Protein AF-A0A7C9RRN0-F1 (afdb_monomer)

Mean predicted aligned error: 8.31 Å

Secondary structure (DSSP, 8-state):
-HHHHHHHHHHHHHHHHHHHHHHHHHHHS-HHHHHHHHHHHHHHHHHHHHHHHHHT-B-TTS-BTTT--S-GGG------HHHHHHHHHHHHT-SS-----

Foldseek 3Di:
DVVVVVVVVVVVVVVVVVVVVLVCCCPPNDPVSNVVCCVVPVVVVVVVVVVVVVQQDADPLQAGPVQQDDDPVPGDRDHRPVVVVVVVVVVVVDDDDDDDD

Sequence (101 aa):
MVGNLVTFTELRQRLVDHLDLLSRVAADGDATSTLSIMRREVPGLVAALRELVDEHLPDENGSCAKCRSGPFWRRVPAPCRMLIKVHVALGEVHPEQWTPS

Organism: NCBI:txid2714351

Solvent-accessible surface area (backbone atoms only — not comparable to full-atom values): 6141 Å² total; per-residue (Å²): 124,65,68,62,55,53,52,51,50,52,56,52,49,55,51,49,55,51,52,52,49,53,53,48,33,72,75,73,42,55,76,66,61,28,50,55,49,48,69,64,48,49,63,54,54,53,50,54,50,48,53,56,50,63,68,45,49,55,48,101,81,62,31,17,64,77,70,58,80,72,61,84,91,76,69,68,86,50,74,42,63,67,60,51,52,52,53,50,54,57,48,72,73,54,87,85,85,86,79,88,130

pLDDT: mean 82.23, std 15.36, range [36.25, 96.62]

Radius of gyration: 18.08 Å; Cα contacts (8 Å, |Δi|>4): 45; chains: 1; bounding box: 38×44×46 Å

Structure (mmCIF, N/CA/C/O backbone):
data_AF-A0A7C9RRN0-F1
#
_entry.id   AF-A0A7C9RRN0-F1
#
loop_
_atom_site.group_PDB
_atom_site.id
_atom_site.type_symbol
_atom_site.label_atom_id
_atom_site.label_alt_id
_atom_site.label_comp_id
_atom_site.label_asym_id
_atom_site.label_entity_id
_atom_site.label_seq_id
_atom_site.pdbx_PDB_ins_code
_atom_site.Cartn_x
_atom_site.Cartn_y
_atom_site.Cartn_z
_atom_site.occupancy
_atom_site.B_iso_or_equiv
_atom_site.auth_seq_id
_atom_site.auth_comp_id
_atom_site.auth_asym_id
_atom_site.auth_atom_id
_atom_site.pdbx_PDB_model_num
ATOM 1 N N . MET A 1 1 ? 17.667 -21.504 0.498 1.00 60.09 1 MET A N 1
ATOM 2 C CA . MET A 1 1 ? 16.653 -20.541 0.003 1.00 60.09 1 MET A CA 1
ATOM 3 C C . MET A 1 1 ? 15.312 -20.582 0.758 1.00 60.09 1 MET A C 1
ATOM 5 O O . MET A 1 1 ? 14.407 -19.870 0.358 1.00 60.09 1 MET A O 1
ATOM 9 N N . VAL A 1 2 ? 15.164 -21.326 1.867 1.00 65.81 2 VAL A N 1
ATOM 10 C CA . VAL A 1 2 ? 13.897 -21.365 2.637 1.00 65.81 2 VAL A CA 1
ATOM 11 C C . VAL A 1 2 ? 13.707 -20.117 3.516 1.00 65.81 2 VAL A C 1
ATOM 13 O O . VAL A 1 2 ? 12.601 -19.603 3.615 1.00 65.81 2 VAL A O 1
ATOM 16 N N . GLY A 1 3 ? 14.791 -19.558 4.073 1.00 78.44 3 GLY A N 1
ATOM 17 C CA . GLY A 1 3 ? 14.715 -18.396 4.972 1.00 78.44 3 GLY A CA 1
ATOM 18 C C . GLY A 1 3 ? 14.120 -17.127 4.343 1.00 78.44 3 GLY A C 1
ATOM 19 O O . GLY A 1 3 ? 13.315 -16.463 4.978 1.00 78.44 3 GLY A O 1
ATOM 20 N N . ASN A 1 4 ? 14.443 -16.819 3.080 1.00 83.38 4 ASN A N 1
ATOM 21 C CA . ASN A 1 4 ? 13.933 -15.611 2.413 1.00 83.38 4 ASN A CA 1
ATOM 22 C C . ASN A 1 4 ? 12.414 -15.687 2.154 1.00 83.38 4 ASN A C 1
ATOM 24 O O . ASN A 1 4 ? 11.696 -14.708 2.329 1.00 83.38 4 ASN A O 1
ATOM 28 N N . LEU A 1 5 ? 11.906 -16.874 1.804 1.00 88.19 5 LEU A N 1
ATOM 29 C CA . LEU A 1 5 ? 10.473 -17.088 1.594 1.00 88.19 5 LEU A CA 1
ATOM 30 C C . LEU A 1 5 ? 9.677 -16.941 2.898 1.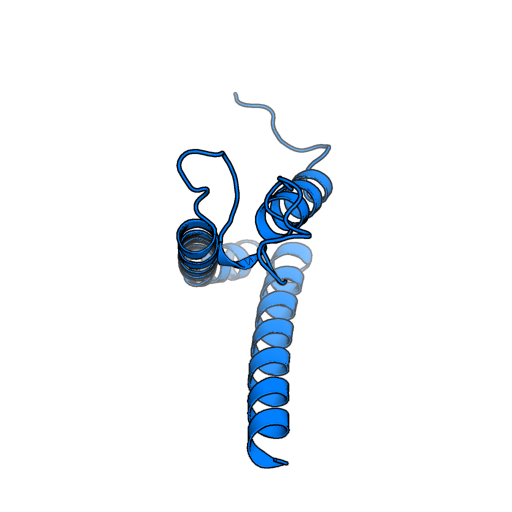00 88.19 5 LEU A C 1
ATOM 32 O O . LEU A 1 5 ? 8.602 -16.344 2.891 1.00 88.19 5 LEU A O 1
ATOM 36 N N . VAL A 1 6 ? 10.213 -17.453 4.011 1.00 89.50 6 VAL A N 1
ATOM 37 C CA . VAL A 1 6 ? 9.590 -17.314 5.33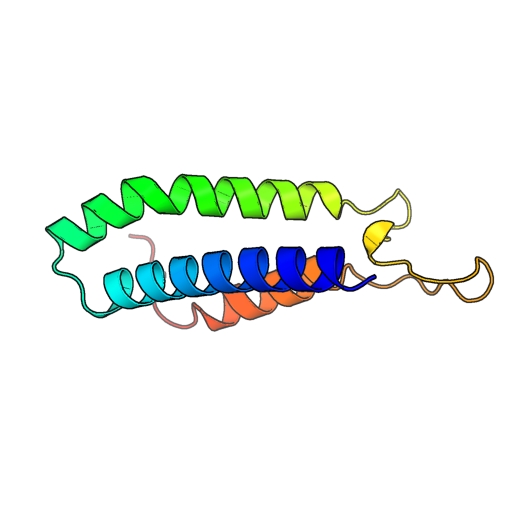6 1.00 89.50 6 VAL A CA 1
ATOM 38 C C . VAL A 1 6 ? 9.524 -15.841 5.740 1.00 89.50 6 VAL A C 1
ATOM 40 O O . VAL A 1 6 ? 8.441 -15.355 6.055 1.00 89.50 6 VAL A O 1
ATOM 43 N N . THR A 1 7 ? 10.632 -15.099 5.631 1.00 91.62 7 THR A N 1
ATOM 44 C CA . THR A 1 7 ? 10.655 -13.658 5.933 1.00 91.62 7 THR A CA 1
ATOM 45 C C . THR A 1 7 ? 9.685 -12.868 5.056 1.00 91.62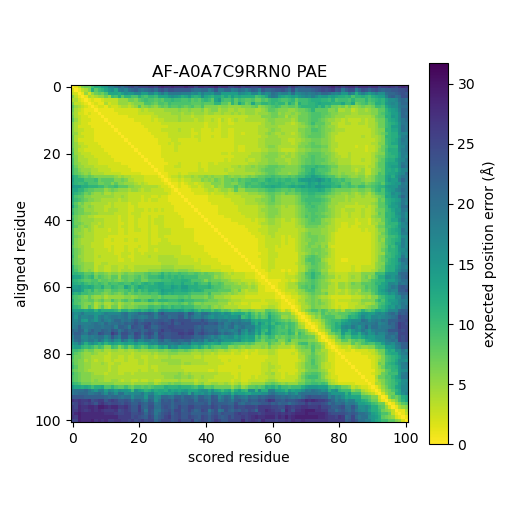 7 THR A C 1
ATOM 47 O O . THR A 1 7 ? 8.939 -12.035 5.565 1.00 91.62 7 THR A O 1
ATOM 50 N N . PHE A 1 8 ? 9.654 -13.138 3.747 1.00 93.00 8 PHE A N 1
ATOM 51 C CA . PHE A 1 8 ? 8.711 -12.487 2.837 1.00 93.00 8 PHE A CA 1
ATOM 52 C C . PHE A 1 8 ? 7.253 -12.757 3.232 1.00 93.00 8 PHE A C 1
ATOM 54 O O . PHE A 1 8 ? 6.436 -11.838 3.244 1.00 93.00 8 PHE A O 1
ATOM 61 N N . THR A 1 9 ? 6.931 -14.005 3.573 1.00 94.19 9 THR A N 1
ATOM 62 C CA . THR A 1 9 ? 5.571 -14.409 3.954 1.00 94.19 9 THR A CA 1
ATOM 63 C C . THR A 1 9 ? 5.128 -13.715 5.239 1.00 94.19 9 THR A C 1
ATOM 65 O O . THR A 1 9 ? 4.034 -13.161 5.275 1.00 94.19 9 THR A O 1
ATOM 68 N N . GLU A 1 10 ? 5.995 -13.671 6.251 1.00 94.94 10 GLU A N 1
ATOM 69 C CA . GLU A 1 10 ? 5.749 -12.967 7.515 1.00 94.94 10 GLU A CA 1
ATOM 70 C C . GLU A 1 10 ? 5.521 -11.466 7.308 1.00 94.94 10 GLU A C 1
ATOM 72 O O . GLU A 1 10 ? 4.541 -10.910 7.802 1.00 94.94 10 GLU A O 1
ATOM 77 N N . LEU A 1 11 ? 6.396 -10.802 6.542 1.00 95.31 11 LEU A N 1
ATOM 78 C CA . LEU A 1 11 ? 6.257 -9.373 6.242 1.00 95.31 11 LEU A CA 1
ATOM 79 C C . LEU A 1 11 ? 4.949 -9.083 5.505 1.00 95.31 11 LEU A C 1
ATOM 81 O O . LEU A 1 11 ? 4.231 -8.148 5.859 1.00 95.31 11 LEU A O 1
ATOM 85 N N . ARG A 1 12 ? 4.615 -9.909 4.508 1.00 94.94 12 ARG A N 1
ATOM 86 C CA . ARG A 1 12 ? 3.360 -9.786 3.766 1.00 94.94 12 ARG A CA 1
ATOM 87 C C . ARG A 1 12 ? 2.154 -9.980 4.680 1.00 94.94 12 ARG A C 1
ATOM 89 O O . ARG A 1 12 ? 1.219 -9.194 4.586 1.00 94.94 12 ARG A O 1
ATOM 96 N N . GLN A 1 13 ? 2.162 -11.006 5.529 1.00 96.62 13 GLN A N 1
ATOM 97 C CA . GLN A 1 13 ? 1.030 -11.305 6.403 1.00 96.62 13 GLN A CA 1
ATOM 98 C C . GLN A 1 13 ? 0.778 -10.158 7.381 1.00 96.62 13 GLN A C 1
ATOM 100 O O . GLN A 1 13 ? -0.337 -9.660 7.449 1.00 96.62 13 GLN A O 1
ATOM 105 N N . ARG A 1 14 ? 1.828 -9.659 8.043 1.00 95.56 14 ARG A N 1
ATOM 106 C CA . ARG A 1 14 ? 1.707 -8.531 8.979 1.00 95.56 14 ARG A CA 1
ATOM 107 C C . ARG A 1 14 ? 1.173 -7.270 8.313 1.00 95.56 14 ARG A C 1
ATOM 109 O O . ARG A 1 14 ? 0.371 -6.561 8.912 1.00 95.56 14 ARG A O 1
ATOM 116 N N . LEU A 1 15 ? 1.614 -6.987 7.086 1.00 94.56 15 LEU A N 1
ATOM 117 C CA . LEU A 1 15 ? 1.106 -5.848 6.328 1.00 94.56 15 LEU A CA 1
ATOM 118 C C . LEU A 1 15 ? -0.382 -6.018 5.998 1.00 94.56 15 LEU A C 1
ATOM 120 O O . LEU A 1 15 ? -1.149 -5.079 6.181 1.00 94.56 15 LEU A O 1
ATOM 124 N N . VAL A 1 16 ? -0.795 -7.206 5.549 1.00 95.44 16 VAL A N 1
ATOM 125 C CA . VAL A 1 16 ? -2.207 -7.503 5.257 1.00 95.44 16 VAL A CA 1
ATOM 126 C C . VAL A 1 16 ? -3.062 -7.398 6.519 1.00 95.44 16 VAL A C 1
ATOM 128 O O . VAL A 1 16 ? -4.062 -6.692 6.503 1.00 95.44 16 VAL A O 1
ATOM 131 N N . ASP A 1 17 ? -2.632 -7.998 7.630 1.00 95.56 17 ASP A N 1
ATOM 132 C CA . ASP A 1 17 ? -3.360 -7.946 8.903 1.00 95.56 17 ASP A CA 1
ATOM 133 C C . ASP A 1 17 ? -3.544 -6.505 9.396 1.00 95.56 17 ASP A C 1
ATOM 135 O O . ASP A 1 17 ? -4.600 -6.144 9.925 1.00 95.56 17 ASP A O 1
ATOM 139 N N . HIS A 1 18 ? -2.518 -5.669 9.207 1.00 93.94 18 HIS A N 1
ATOM 140 C CA . HIS A 1 18 ? -2.568 -4.255 9.548 1.00 93.94 18 HIS A CA 1
ATOM 141 C C . HIS A 1 18 ? -3.567 -3.489 8.672 1.00 93.94 18 HIS A C 1
ATOM 143 O O . HIS A 1 18 ? -4.393 -2.747 9.201 1.00 93.94 18 HIS A O 1
ATOM 149 N N . LEU A 1 19 ? -3.541 -3.695 7.352 1.00 94.12 19 LEU A N 1
ATOM 150 C CA . LEU A 1 19 ? -4.498 -3.072 6.433 1.00 94.12 19 LEU A CA 1
ATOM 151 C C . LEU A 1 19 ? -5.937 -3.512 6.739 1.00 94.12 19 LEU A C 1
ATOM 153 O O . LEU A 1 19 ? -6.822 -2.666 6.841 1.00 94.12 19 LEU A O 1
ATOM 157 N N . ASP A 1 20 ? -6.154 -4.802 6.994 1.00 93.94 20 ASP A N 1
ATOM 158 C CA . ASP A 1 20 ? -7.464 -5.346 7.353 1.00 93.94 20 ASP A CA 1
ATOM 159 C C . ASP A 1 20 ? -7.990 -4.765 8.672 1.00 93.94 20 ASP A C 1
ATOM 161 O O . ASP A 1 20 ? -9.188 -4.516 8.818 1.00 93.94 20 ASP A O 1
ATOM 165 N N . LEU A 1 21 ? -7.113 -4.538 9.658 1.00 91.50 21 LEU A N 1
ATOM 166 C CA . LEU A 1 21 ? -7.485 -3.864 10.901 1.00 91.50 21 LEU A CA 1
ATOM 167 C C .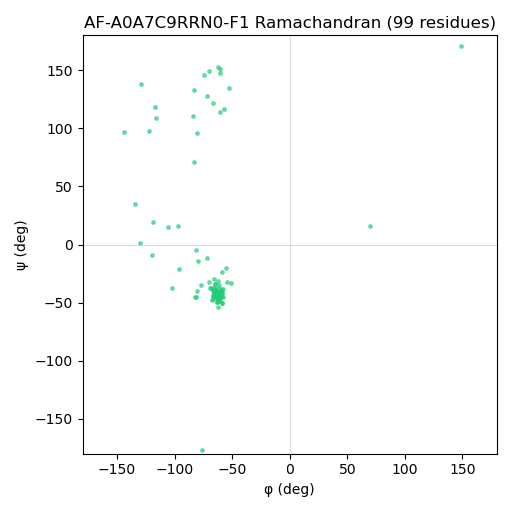 LEU A 1 21 ? -7.984 -2.442 10.629 1.00 91.50 21 LEU A C 1
ATOM 169 O O . LEU A 1 21 ? -9.025 -2.062 11.162 1.00 91.50 21 LEU A O 1
ATOM 173 N N . LEU A 1 22 ? -7.273 -1.673 9.803 1.00 92.25 22 LEU A N 1
ATOM 174 C CA . LEU A 1 22 ? -7.668 -0.305 9.468 1.00 92.25 22 LEU A CA 1
ATOM 175 C C . LEU A 1 22 ?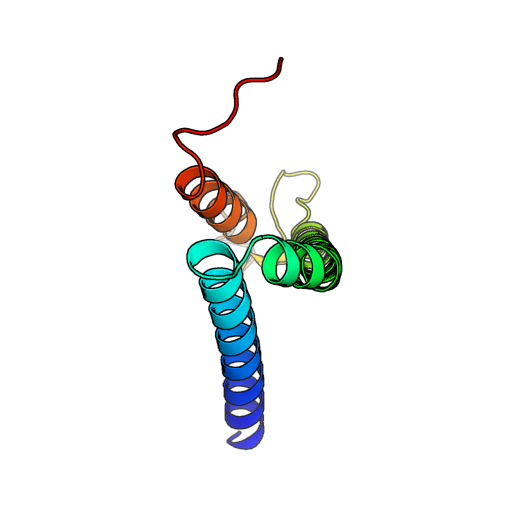 -8.987 -0.264 8.700 1.00 92.25 22 LEU A C 1
ATOM 177 O O . LEU A 1 22 ? -9.837 0.563 9.024 1.00 92.25 22 LEU A O 1
ATOM 181 N N . SER A 1 23 ? -9.189 -1.180 7.751 1.00 91.00 23 SER A N 1
ATOM 182 C CA . SER A 1 23 ? -10.456 -1.314 7.028 1.00 91.00 23 SER A CA 1
ATOM 183 C C . SER A 1 23 ? -11.619 -1.645 7.962 1.00 91.00 23 SER A C 1
ATOM 185 O O . SER A 1 23 ? -12.659 -0.996 7.883 1.00 91.00 23 SER A O 1
ATOM 187 N N . ARG A 1 24 ? -11.441 -2.593 8.893 1.00 91.56 24 ARG A N 1
ATOM 188 C CA . ARG A 1 24 ? -12.472 -2.938 9.890 1.00 91.56 24 ARG A CA 1
ATOM 189 C C . ARG A 1 24 ? -12.801 -1.768 10.811 1.00 91.56 24 ARG A C 1
ATOM 191 O O . ARG A 1 24 ? -13.966 -1.486 11.051 1.00 91.56 24 ARG A O 1
ATOM 198 N N . VAL A 1 25 ? -11.786 -1.064 11.310 1.00 91.56 25 VAL A N 1
ATOM 199 C CA . VAL A 1 25 ? -11.992 0.110 12.171 1.00 91.56 25 VAL A CA 1
ATOM 200 C C . VAL A 1 25 ? -12.730 1.216 11.420 1.00 91.56 25 VAL A C 1
ATOM 202 O O . VAL A 1 25 ? -13.641 1.817 11.975 1.00 91.56 25 VAL A O 1
ATOM 205 N N . ALA A 1 26 ? -12.368 1.475 10.163 1.00 88.31 26 ALA A N 1
ATOM 206 C CA . ALA A 1 26 ? -13.036 2.487 9.353 1.00 88.31 26 ALA A CA 1
ATOM 207 C C . ALA A 1 26 ? -14.507 2.141 9.050 1.00 88.31 26 ALA A C 1
ATOM 209 O O . ALA A 1 26 ? -15.325 3.053 8.975 1.00 88.31 26 ALA A O 1
ATOM 210 N N . ALA A 1 27 ? -14.835 0.855 8.882 1.00 89.06 27 ALA A N 1
ATOM 211 C CA . ALA A 1 27 ? -16.189 0.398 8.566 1.00 89.06 27 ALA A CA 1
ATOM 212 C C . ALA A 1 27 ? -17.099 0.280 9.802 1.00 89.06 27 ALA A C 1
ATOM 214 O O . ALA A 1 27 ? -18.242 0.730 9.764 1.00 89.06 27 ALA A O 1
ATOM 215 N N . ASP A 1 28 ? -16.587 -0.301 10.891 1.00 90.88 28 ASP A N 1
ATOM 216 C CA . ASP A 1 28 ? -17.406 -0.777 12.015 1.00 90.88 28 ASP A CA 1
ATOM 217 C C . ASP A 1 28 ? -17.079 -0.092 13.357 1.00 90.88 28 ASP A C 1
ATOM 219 O O . ASP A 1 28 ? -17.766 -0.312 14.357 1.00 90.88 28 ASP A O 1
ATOM 223 N N . GLY A 1 29 ? -16.006 0.704 13.420 1.00 87.00 29 GLY A N 1
ATOM 224 C CA . GLY A 1 29 ? -15.545 1.342 14.653 1.00 87.00 29 GLY A CA 1
ATOM 225 C C . GLY A 1 29 ? -16.424 2.518 15.084 1.00 87.00 29 GLY A C 1
ATOM 226 O O . GLY A 1 29 ? -16.927 3.284 14.258 1.00 87.00 29 GLY A O 1
ATOM 227 N N . ASP A 1 30 ? -16.576 2.710 16.397 1.00 92.75 30 ASP A N 1
ATOM 228 C CA . ASP A 1 30 ? -17.232 3.910 16.916 1.00 92.75 30 ASP A CA 1
ATOM 229 C C . ASP A 1 30 ? -16.445 5.175 16.538 1.00 92.75 30 ASP A C 1
ATOM 231 O O . ASP A 1 30 ? -15.224 5.160 16.387 1.00 92.75 30 ASP A O 1
ATOM 235 N N . ALA A 1 31 ? -17.137 6.310 16.428 1.00 89.25 31 ALA A N 1
ATOM 236 C CA . ALA A 1 31 ? -16.541 7.544 15.917 1.00 89.25 31 ALA A CA 1
ATOM 237 C C . ALA A 1 31 ? -15.260 7.982 16.659 1.00 89.25 31 ALA A C 1
ATOM 239 O O . ALA A 1 31 ? -14.358 8.560 16.049 1.00 89.25 31 ALA A O 1
ATOM 240 N N . THR A 1 32 ? -15.156 7.709 17.964 1.00 89.44 32 THR A N 1
ATOM 241 C CA . THR A 1 32 ? -14.015 8.144 18.779 1.00 89.44 32 THR A CA 1
ATOM 242 C C . THR A 1 32 ? -12.827 7.202 18.608 1.00 89.44 32 THR A C 1
ATOM 244 O O . THR A 1 32 ? -11.698 7.670 18.415 1.00 89.44 32 THR A O 1
ATOM 247 N N . SER A 1 33 ? -13.057 5.886 18.635 1.00 86.56 33 SER A N 1
ATOM 248 C CA . SER A 1 33 ? -12.000 4.903 18.383 1.00 86.56 33 SER A CA 1
ATOM 249 C C . SER A 1 33 ? -11.488 4.984 16.944 1.00 86.56 33 SER A C 1
ATOM 251 O O . SER A 1 33 ? -10.271 5.025 16.741 1.00 86.56 33 SER A O 1
ATOM 253 N N . THR A 1 34 ? -12.381 5.142 15.965 1.00 93.31 34 THR A N 1
ATOM 254 C CA . THR A 1 34 ? -12.034 5.320 14.551 1.00 93.31 34 THR A CA 1
ATOM 255 C C . THR A 1 34 ? -11.156 6.543 14.347 1.00 93.31 34 THR A C 1
ATOM 257 O O . THR A 1 34 ? -10.075 6.437 13.773 1.00 93.31 34 THR A O 1
ATOM 260 N N . LEU A 1 35 ? -11.545 7.704 14.877 1.00 93.06 35 LEU A N 1
ATOM 261 C CA . LEU A 1 35 ? -10.763 8.930 14.726 1.00 93.06 35 LEU A CA 1
ATOM 262 C C . LEU A 1 35 ? -9.392 8.840 15.417 1.00 93.06 35 LEU A C 1
ATOM 264 O O . LEU A 1 35 ? -8.398 9.325 14.872 1.00 93.06 35 LEU A O 1
ATOM 268 N N . SER A 1 36 ? -9.317 8.198 16.584 1.00 92.50 36 SER A N 1
ATOM 269 C CA . SER A 1 36 ? -8.052 7.953 17.288 1.00 92.50 36 SER A CA 1
ATOM 270 C C . SER A 1 36 ? -7.105 7.068 16.470 1.00 92.50 36 SER A C 1
ATOM 272 O O . SER A 1 36 ? -5.933 7.407 16.286 1.00 92.50 36 SER A O 1
ATOM 274 N N . ILE A 1 37 ? -7.619 5.962 15.924 1.00 92.31 37 ILE A N 1
ATOM 275 C CA . ILE A 1 37 ? -6.839 5.026 15.108 1.00 92.31 37 ILE A CA 1
ATOM 276 C C . ILE A 1 37 ? -6.430 5.681 13.787 1.00 92.31 37 ILE A C 1
ATOM 278 O O . ILE A 1 37 ? -5.250 5.673 13.453 1.00 92.31 37 ILE A O 1
ATOM 282 N N . MET A 1 38 ? -7.345 6.333 13.070 1.00 90.38 38 MET A N 1
ATOM 283 C CA . MET A 1 38 ? -7.026 6.986 11.796 1.00 90.38 38 MET A CA 1
ATOM 284 C C . MET A 1 38 ? -5.936 8.052 11.954 1.00 90.38 38 MET A C 1
ATOM 286 O O . MET A 1 38 ? -5.003 8.097 11.156 1.00 90.38 38 MET A O 1
ATOM 290 N N . ARG A 1 39 ? -5.982 8.865 13.019 1.00 93.75 39 ARG A N 1
ATOM 291 C CA . ARG A 1 39 ? -4.932 9.863 13.296 1.00 93.75 39 ARG A CA 1
ATOM 292 C C . ARG A 1 39 ? -3.561 9.246 13.548 1.00 93.75 39 ARG A C 1
ATOM 294 O O . ARG A 1 39 ? -2.558 9.887 13.246 1.00 93.75 39 ARG A O 1
ATOM 301 N N . ARG A 1 40 ? -3.512 8.042 14.117 1.00 94.06 40 ARG A N 1
ATOM 302 C CA . ARG A 1 40 ? -2.257 7.346 14.403 1.00 94.06 40 ARG A CA 1
ATOM 303 C C . ARG A 1 40 ? -1.693 6.644 13.168 1.00 94.06 40 ARG A C 1
ATOM 305 O O . ARG A 1 40 ? -0.488 6.683 12.957 1.00 94.06 40 ARG A O 1
ATOM 312 N N . GLU A 1 41 ? -2.552 6.033 12.361 1.00 93.88 41 GLU A N 1
ATOM 313 C CA . GLU A 1 41 ? -2.134 5.038 11.365 1.00 93.88 41 GLU A CA 1
ATOM 314 C C . GLU A 1 41 ? -2.080 5.606 9.936 1.00 93.88 41 GLU A C 1
ATOM 316 O O . GLU A 1 41 ? -1.155 5.311 9.176 1.00 93.88 41 GLU A O 1
ATOM 321 N N . VAL A 1 42 ? -3.014 6.494 9.568 1.00 92.19 42 VAL A N 1
ATOM 322 C CA . VAL A 1 42 ? -3.064 7.091 8.219 1.00 92.19 42 VAL A CA 1
ATOM 323 C C . VAL A 1 42 ? -1.779 7.849 7.858 1.00 92.19 42 VAL A C 1
ATOM 325 O O . VAL A 1 42 ? -1.312 7.678 6.731 1.00 92.19 42 VAL A O 1
ATOM 328 N N . PRO A 1 43 ? -1.139 8.637 8.752 1.00 95.19 43 PRO A N 1
ATOM 329 C CA . PRO A 1 43 ? 0.122 9.298 8.416 1.00 95.19 43 PRO A CA 1
ATOM 330 C C . PRO A 1 43 ? 1.230 8.317 8.008 1.00 95.19 43 PRO A C 1
ATOM 332 O O . PRO A 1 43 ? 1.973 8.594 7.067 1.00 95.19 43 PRO A O 1
ATOM 335 N N . GLY A 1 44 ? 1.309 7.161 8.677 1.00 94.00 44 GLY A N 1
ATOM 336 C CA . GLY A 1 44 ? 2.266 6.104 8.353 1.00 94.00 44 GLY A CA 1
ATOM 337 C C . GLY A 1 44 ? 1.984 5.468 6.992 1.00 94.00 44 GLY A C 1
ATOM 338 O O . GLY A 1 44 ? 2.901 5.319 6.187 1.00 94.00 44 GLY A O 1
ATOM 339 N N . LEU A 1 45 ? 0.714 5.178 6.689 1.00 93.31 45 LEU A N 1
ATOM 340 C CA . LEU A 1 45 ? 0.313 4.672 5.371 1.00 93.31 45 LEU A CA 1
ATOM 341 C C . LEU A 1 45 ? 0.622 5.660 4.243 1.00 93.31 45 LEU A C 1
ATOM 343 O O . LEU A 1 45 ? 1.125 5.262 3.193 1.00 93.31 45 LEU A O 1
ATOM 347 N N . VAL A 1 46 ? 0.346 6.950 4.454 1.00 94.06 46 VAL A N 1
ATOM 348 C CA . VAL A 1 46 ? 0.659 7.998 3.474 1.00 94.06 46 VAL A CA 1
ATOM 349 C C . VAL A 1 46 ? 2.168 8.098 3.258 1.00 94.06 46 VAL A C 1
ATOM 351 O O . VAL A 1 46 ? 2.603 8.225 2.115 1.00 94.06 46 VAL A O 1
ATOM 354 N N . ALA A 1 47 ? 2.970 8.019 4.322 1.00 96.00 47 ALA A N 1
ATOM 355 C CA . ALA A 1 47 ? 4.426 8.022 4.215 1.00 96.00 47 ALA A CA 1
ATOM 356 C C . ALA A 1 47 ? 4.943 6.807 3.428 1.00 96.00 47 ALA A C 1
ATOM 358 O O . ALA A 1 47 ? 5.705 6.986 2.481 1.00 96.00 47 ALA A O 1
ATOM 359 N N . ALA A 1 48 ? 4.461 5.602 3.744 1.00 94.00 48 ALA A N 1
ATOM 360 C CA . ALA A 1 48 ? 4.833 4.381 3.033 1.00 94.00 48 ALA A CA 1
ATOM 361 C C . ALA A 1 48 ? 4.436 4.433 1.548 1.00 94.00 48 ALA A C 1
ATOM 363 O O . ALA A 1 48 ? 5.209 4.043 0.675 1.00 94.00 48 ALA A O 1
ATOM 364 N N . LEU A 1 49 ? 3.246 4.957 1.231 1.00 94.25 49 LEU A N 1
ATOM 365 C CA . LEU A 1 49 ? 2.825 5.115 -0.158 1.00 94.25 49 LEU A CA 1
ATOM 366 C C . LEU A 1 49 ? 3.690 6.138 -0.903 1.00 94.25 49 LEU A C 1
ATOM 368 O O . LEU A 1 49 ? 4.038 5.896 -2.055 1.00 94.25 49 LEU A O 1
ATOM 372 N N . ARG A 1 50 ? 4.057 7.257 -0.264 1.00 95.12 50 ARG A N 1
ATOM 373 C CA . ARG A 1 50 ? 4.968 8.254 -0.852 1.00 95.12 50 ARG A CA 1
ATOM 374 C C . ARG A 1 50 ? 6.337 7.659 -1.154 1.00 95.12 50 ARG A C 1
ATOM 376 O O . ARG A 1 50 ? 6.823 7.843 -2.260 1.00 95.12 50 ARG A O 1
ATOM 383 N N . GLU A 1 51 ? 6.897 6.884 -0.231 1.00 95.50 51 GLU A N 1
ATOM 384 C CA . GLU A 1 51 ? 8.166 6.182 -0.449 1.00 95.50 51 GLU A CA 1
ATOM 385 C C . GLU A 1 51 ? 8.090 5.254 -1.672 1.00 95.50 51 GLU A C 1
ATOM 387 O O . GLU A 1 51 ? 8.944 5.311 -2.557 1.00 95.50 51 GLU A O 1
ATOM 392 N N . LEU A 1 52 ? 7.008 4.477 -1.802 1.00 92.50 52 LEU A N 1
ATOM 393 C CA . LEU A 1 52 ? 6.795 3.634 -2.980 1.00 92.50 52 LEU A CA 1
ATOM 394 C C . LEU A 1 52 ? 6.594 4.454 -4.268 1.00 92.50 52 LEU A C 1
ATOM 396 O O . LEU A 1 52 ? 6.989 4.009 -5.342 1.00 92.50 52 LEU A O 1
ATOM 400 N N . VAL A 1 53 ? 5.964 5.628 -4.201 1.00 92.62 53 VAL A N 1
ATOM 401 C CA . VAL A 1 53 ? 5.823 6.527 -5.360 1.00 92.62 53 VAL A CA 1
ATOM 402 C C . VAL A 1 53 ? 7.190 7.065 -5.790 1.00 92.62 53 VAL A C 1
ATOM 404 O O . VAL A 1 53 ? 7.502 7.025 -6.982 1.00 92.62 53 VAL A O 1
ATOM 407 N N . ASP A 1 54 ? 8.017 7.493 -4.837 1.00 92.19 54 ASP A N 1
ATOM 408 C CA . ASP A 1 54 ? 9.357 8.034 -5.083 1.00 92.19 54 ASP A CA 1
ATOM 409 C C . ASP A 1 54 ? 10.291 6.975 -5.686 1.00 92.19 54 ASP A C 1
ATOM 411 O O . ASP A 1 54 ? 11.022 7.244 -6.643 1.00 92.19 54 ASP A O 1
ATOM 415 N N . GLU A 1 55 ? 10.203 5.726 -5.222 1.00 91.44 55 GLU A N 1
ATOM 416 C CA . GLU A 1 55 ? 10.916 4.595 -5.829 1.00 91.44 55 GLU A CA 1
ATOM 417 C C . GLU A 1 55 ? 10.553 4.363 -7.305 1.00 91.44 55 GLU A C 1
ATOM 419 O O . GLU A 1 55 ? 11.317 3.754 -8.063 1.00 91.44 55 GLU A O 1
ATOM 424 N N . HIS A 1 56 ? 9.371 4.819 -7.711 1.00 91.00 56 HIS A N 1
ATOM 425 C CA . HIS A 1 56 ? 8.774 4.569 -9.013 1.00 91.00 56 HIS A CA 1
ATOM 426 C C . HIS A 1 56 ? 8.803 5.782 -9.954 1.00 91.00 56 HIS A C 1
ATOM 428 O O . HIS A 1 56 ? 8.136 5.746 -10.997 1.00 91.00 56 HIS A O 1
ATOM 434 N N . LEU A 1 57 ? 9.613 6.802 -9.649 1.00 85.62 57 LEU A N 1
ATOM 435 C CA . LEU A 1 57 ? 9.789 7.986 -10.490 1.00 85.62 57 LEU A CA 1
ATOM 436 C C . LEU A 1 57 ? 10.145 7.619 -11.951 1.00 85.62 57 LEU A C 1
ATOM 438 O O . LEU A 1 57 ? 10.983 6.738 -12.198 1.00 85.62 57 LEU A O 1
ATOM 442 N N . PRO A 1 58 ? 9.494 8.257 -12.942 1.00 82.12 58 PRO A N 1
ATOM 443 C CA . PRO A 1 58 ? 9.860 8.100 -14.342 1.00 82.12 58 PRO A CA 1
ATOM 444 C C . PRO A 1 58 ? 11.210 8.766 -14.634 1.00 82.12 58 PRO A C 1
ATOM 446 O O . PRO A 1 58 ? 11.562 9.776 -14.029 1.00 82.12 58 PRO A O 1
ATOM 449 N N . ASP A 1 59 ? 11.953 8.208 -15.591 1.00 81.75 59 ASP A N 1
ATOM 450 C CA . ASP A 1 59 ? 13.110 8.886 -16.180 1.00 81.75 59 ASP A CA 1
ATOM 451 C C . ASP A 1 59 ? 12.678 9.987 -17.170 1.00 81.75 59 ASP A C 1
ATOM 453 O O . ASP A 1 59 ? 11.489 10.218 -17.398 1.00 81.75 59 ASP A O 1
ATOM 457 N N . GLU A 1 60 ? 13.652 10.631 -17.817 1.00 81.12 60 GLU A N 1
ATOM 458 C CA . GLU A 1 60 ? 13.432 11.657 -18.851 1.00 81.12 60 GLU A CA 1
ATOM 459 C C . GLU A 1 60 ? 12.553 11.174 -20.023 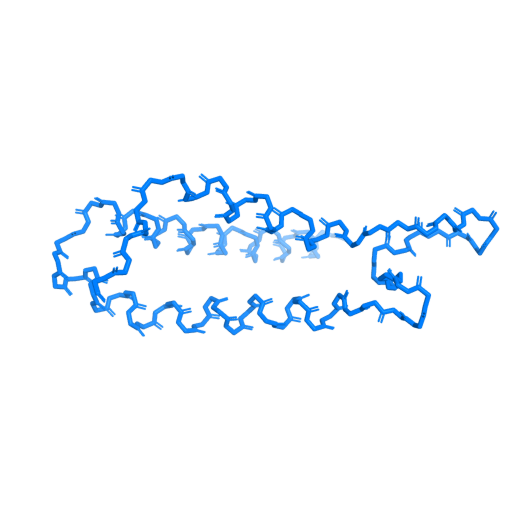1.00 81.12 60 GLU A C 1
ATOM 461 O O . GLU A 1 60 ? 11.941 11.981 -20.717 1.00 81.12 60 GLU A O 1
ATOM 466 N N . ASN A 1 61 ? 12.435 9.855 -20.220 1.00 75.62 61 ASN A N 1
ATOM 467 C CA . ASN A 1 61 ? 11.606 9.230 -21.252 1.00 75.62 61 ASN A CA 1
ATOM 468 C C . ASN A 1 61 ? 10.235 8.775 -20.714 1.00 75.62 61 ASN A C 1
ATOM 470 O O . ASN A 1 61 ? 9.572 7.932 -21.327 1.00 75.62 61 ASN A O 1
ATOM 474 N N . GLY A 1 62 ? 9.823 9.256 -19.537 1.00 76.94 62 GLY A N 1
ATOM 475 C CA . GLY A 1 62 ? 8.543 8.912 -18.917 1.00 76.94 62 GLY A CA 1
ATOM 476 C C . GLY A 1 62 ? 8.460 7.470 -18.408 1.00 76.94 62 GLY A C 1
ATOM 477 O O . GLY A 1 62 ? 7.365 6.956 -18.182 1.00 76.94 62 GLY A O 1
ATOM 478 N N . SER A 1 63 ? 9.591 6.776 -18.258 1.00 80.25 63 SER A N 1
ATOM 479 C CA . SER A 1 63 ? 9.616 5.328 -18.068 1.00 80.25 63 SER A CA 1
ATOM 480 C C . SER A 1 63 ? 10.208 4.932 -16.709 1.00 80.25 63 SER A C 1
ATOM 482 O O . SER A 1 63 ? 11.389 5.137 -16.432 1.00 80.25 63 SER A O 1
ATOM 484 N N . CYS A 1 64 ? 9.408 4.272 -15.867 1.00 86.31 64 CYS A N 1
ATOM 485 C CA . CYS A 1 64 ? 9.831 3.812 -14.538 1.00 86.31 64 CYS A CA 1
ATOM 486 C C . CYS A 1 64 ? 10.906 2.712 -14.627 1.00 86.31 64 CYS A C 1
ATOM 488 O O . CYS A 1 64 ? 10.670 1.647 -15.205 1.00 86.31 64 CYS A O 1
ATOM 490 N N . ALA A 1 65 ? 12.076 2.933 -14.021 1.00 80.06 65 ALA A N 1
ATOM 491 C CA . ALA A 1 65 ? 13.193 1.983 -14.050 1.00 80.06 65 ALA A CA 1
ATOM 492 C C . ALA A 1 65 ? 12.892 0.669 -13.301 1.00 80.06 65 ALA A C 1
ATOM 494 O O . ALA A 1 65 ? 13.240 -0.404 -13.792 1.00 80.06 65 ALA A O 1
ATOM 495 N N . LYS A 1 66 ? 12.178 0.729 -12.166 1.00 83.44 66 LYS A N 1
ATOM 496 C CA . LYS A 1 66 ? 11.787 -0.450 -11.364 1.00 83.44 66 LYS A CA 1
ATOM 497 C C . LYS A 1 66 ? 10.828 -1.381 -12.108 1.00 83.44 66 LYS A C 1
ATOM 499 O O . LYS A 1 66 ? 10.939 -2.600 -12.014 1.00 83.44 66 LYS A O 1
ATOM 504 N N . CYS A 1 67 ? 9.893 -0.819 -12.876 1.00 83.00 67 CYS A N 1
ATOM 505 C CA . CYS A 1 67 ? 8.946 -1.602 -13.674 1.00 83.00 67 CYS A CA 1
ATOM 506 C C . CYS A 1 67 ? 9.544 -2.124 -14.988 1.00 83.00 67 CYS A C 1
ATOM 508 O O . CYS A 1 67 ? 8.954 -3.003 -15.621 1.00 83.00 67 CYS A O 1
ATOM 510 N N . ARG A 1 68 ? 10.698 -1.597 -15.412 1.00 74.31 68 ARG A N 1
ATOM 511 C CA . ARG A 1 68 ? 11.358 -1.956 -16.669 1.00 74.31 68 ARG A CA 1
ATOM 512 C C . ARG A 1 68 ? 12.187 -3.233 -16.499 1.00 74.31 68 ARG A C 1
ATOM 514 O O . ARG A 1 68 ? 13.413 -3.211 -16.503 1.00 74.31 68 ARG A O 1
ATOM 521 N N . SER A 1 69 ? 11.519 -4.371 -16.345 1.00 65.19 69 SER A N 1
ATOM 522 C CA . SER A 1 69 ? 12.172 -5.682 -16.245 1.00 65.19 69 SER A CA 1
ATOM 523 C C . SER A 1 69 ? 12.471 -6.234 -17.648 1.00 65.19 69 SER A C 1
ATOM 525 O O . SER A 1 69 ? 11.547 -6.588 -18.375 1.00 65.19 69 SER A O 1
ATOM 527 N N . GLY A 1 70 ? 13.745 -6.316 -18.056 1.00 64.38 70 GLY A N 1
ATOM 528 C CA . GLY A 1 70 ? 14.137 -7.043 -19.272 1.00 64.38 70 GLY A CA 1
ATOM 529 C C . GLY A 1 70 ? 15.357 -6.502 -20.039 1.00 64.38 70 GLY A C 1
ATOM 530 O O . GLY A 1 70 ? 15.864 -5.407 -19.748 1.00 64.38 70 GLY A O 1
ATOM 531 N N . PRO A 1 71 ? 15.841 -7.267 -21.038 1.00 62.38 71 PRO A N 1
ATOM 532 C CA . PRO A 1 71 ? 16.980 -6.879 -21.866 1.00 62.38 71 PRO A CA 1
ATOM 533 C C . PRO A 1 71 ? 16.734 -5.573 -22.627 1.00 62.38 71 PRO A C 1
ATOM 535 O O . PRO A 1 71 ? 15.606 -5.308 -23.042 1.00 62.38 71 PRO A O 1
ATOM 538 N N . PHE A 1 72 ? 17.792 -4.782 -22.856 1.00 65.31 72 PHE A N 1
ATOM 539 C CA . PHE A 1 72 ? 17.725 -3.452 -23.491 1.00 65.31 72 PHE A CA 1
ATOM 540 C C . PHE A 1 72 ? 16.947 -3.440 -24.820 1.00 65.31 72 PHE A C 1
ATOM 542 O O . PHE A 1 72 ? 16.224 -2.492 -25.102 1.00 65.31 72 PHE A O 1
ATOM 549 N N . TRP A 1 73 ? 17.010 -4.538 -25.576 1.00 62.12 73 TRP A N 1
ATOM 550 C CA . TRP A 1 73 ? 16.407 -4.703 -26.901 1.00 62.12 73 TRP A CA 1
ATOM 551 C C . TRP A 1 73 ? 14.903 -5.047 -26.927 1.00 62.12 73 TRP A C 1
ATOM 553 O O . TRP A 1 73 ? 14.327 -5.122 -28.006 1.00 62.12 73 TRP A O 1
ATOM 563 N N . ARG A 1 74 ? 14.240 -5.273 -25.781 1.00 58.50 74 ARG A N 1
ATOM 564 C CA . ARG A 1 74 ? 12.768 -5.465 -25.697 1.00 58.50 74 ARG A CA 1
ATOM 565 C C . ARG A 1 74 ? 12.072 -4.410 -24.830 1.00 58.50 74 ARG A C 1
ATOM 567 O O . ARG A 1 74 ? 10.963 -4.630 -24.345 1.00 58.50 74 ARG A O 1
ATOM 574 N N . ARG A 1 75 ? 12.728 -3.273 -24.592 1.00 61.41 75 ARG A N 1
ATOM 575 C CA . ARG A 1 75 ? 12.213 -2.212 -23.718 1.00 61.41 75 ARG A CA 1
ATOM 576 C C . ARG A 1 75 ? 11.191 -1.359 -24.463 1.00 61.41 75 ARG A C 1
ATOM 578 O O . ARG A 1 75 ? 11.557 -0.426 -25.164 1.00 61.41 75 ARG A O 1
ATOM 585 N N . VAL A 1 76 ? 9.914 -1.680 -24.288 1.00 61.66 76 VAL A N 1
ATOM 586 C CA . VAL A 1 76 ? 8.807 -0.805 -24.696 1.00 61.66 76 VAL A CA 1
ATOM 587 C C . VAL A 1 76 ? 8.580 0.228 -23.584 1.00 61.66 76 VAL A C 1
ATOM 589 O O . VAL A 1 76 ? 8.533 -0.175 -22.415 1.00 61.66 76 VAL A O 1
ATOM 592 N N . PRO A 1 77 ? 8.450 1.531 -23.898 1.00 62.34 77 PRO A N 1
ATOM 593 C CA . PRO A 1 77 ? 7.985 2.525 -22.938 1.00 62.34 77 PRO A CA 1
ATOM 594 C C . PRO A 1 77 ? 6.618 2.090 -22.415 1.00 62.34 77 PRO A C 1
ATOM 596 O O . PRO A 1 77 ? 5.667 1.945 -23.181 1.00 62.34 77 PRO A O 1
ATOM 599 N N . ALA A 1 78 ? 6.532 1.816 -21.119 1.00 66.12 78 ALA A N 1
ATOM 600 C CA . ALA A 1 78 ? 5.290 1.424 -20.481 1.00 66.12 78 ALA A CA 1
ATOM 601 C C . ALA A 1 78 ? 5.072 2.306 -19.253 1.00 66.12 78 ALA A C 1
ATOM 603 O O . ALA A 1 78 ? 6.025 2.546 -18.502 1.00 66.12 78 ALA A O 1
ATOM 604 N N . PRO A 1 79 ? 3.833 2.766 -19.023 1.00 74.75 79 PRO A N 1
ATOM 605 C CA . PRO A 1 79 ? 3.516 3.500 -17.814 1.00 74.75 79 PRO A CA 1
ATOM 606 C C . PRO A 1 79 ? 3.782 2.630 -16.579 1.00 74.75 79 PRO A C 1
ATOM 608 O O . PRO A 1 79 ? 3.718 1.395 -16.617 1.00 74.75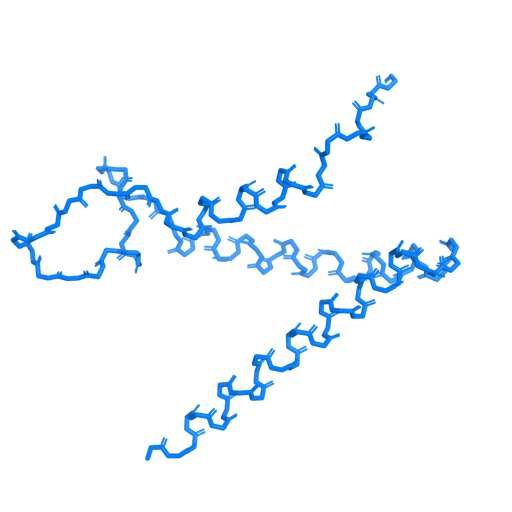 79 PRO A O 1
ATOM 611 N N . CYS A 1 80 ? 4.109 3.285 -15.466 1.00 86.44 80 CYS A N 1
ATOM 612 C CA . CYS A 1 80 ? 4.450 2.609 -14.223 1.00 86.44 80 CYS A CA 1
ATOM 613 C C . CYS A 1 80 ? 3.275 1.751 -13.723 1.00 86.44 80 CYS A C 1
ATOM 615 O O . CYS A 1 80 ? 2.231 2.269 -13.326 1.00 86.44 80 CYS A O 1
ATOM 617 N N . ARG A 1 81 ? 3.457 0.423 -13.708 1.00 86.69 81 ARG A N 1
ATOM 618 C CA . ARG A 1 81 ? 2.407 -0.527 -13.297 1.00 86.69 81 ARG A CA 1
ATOM 619 C C . ARG A 1 81 ? 1.965 -0.332 -11.849 1.00 86.69 81 ARG A C 1
ATOM 621 O O . ARG A 1 81 ? 0.798 -0.554 -11.556 1.00 86.69 81 ARG A O 1
ATOM 628 N N . MET A 1 82 ? 2.887 0.043 -10.960 1.00 91.19 82 MET A N 1
ATOM 629 C CA . MET A 1 82 ? 2.571 0.343 -9.560 1.00 91.19 82 MET A CA 1
ATOM 630 C C . MET A 1 82 ? 1.621 1.543 -9.491 1.00 91.19 82 MET A C 1
ATOM 632 O O . MET A 1 82 ? 0.526 1.408 -8.951 1.00 91.19 82 MET A O 1
ATOM 636 N N . LEU A 1 83 ? 1.994 2.667 -10.116 1.00 88.94 83 LEU A N 1
ATOM 637 C CA . LEU A 1 83 ? 1.209 3.904 -10.058 1.00 88.94 83 LEU A CA 1
ATOM 638 C C . LEU A 1 83 ? -0.179 3.723 -10.672 1.00 88.94 83 LEU A C 1
ATOM 640 O O . LEU A 1 83 ? -1.159 4.179 -10.095 1.00 88.94 83 LEU A O 1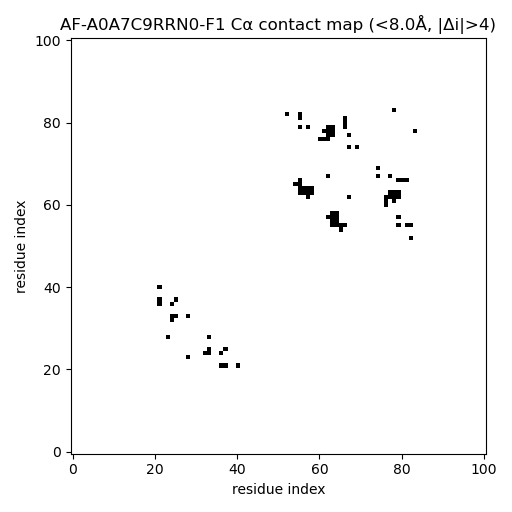
ATOM 644 N N . ILE A 1 84 ? -0.281 2.995 -11.792 1.00 89.19 84 ILE A N 1
ATOM 645 C CA . ILE A 1 84 ? -1.580 2.660 -12.393 1.00 89.19 84 ILE A CA 1
ATOM 646 C C . ILE A 1 84 ? -2.445 1.873 -11.409 1.00 89.19 84 ILE A C 1
ATOM 648 O O . ILE A 1 84 ? -3.599 2.228 -11.199 1.00 89.19 84 ILE A O 1
ATOM 652 N N . LYS A 1 85 ? -1.903 0.812 -10.799 1.00 90.56 85 LYS A N 1
ATOM 653 C CA . LYS A 1 85 ? -2.666 -0.031 -9.869 1.00 90.56 85 LYS A CA 1
ATOM 654 C C . LYS A 1 85 ? -3.147 0.752 -8.653 1.00 90.56 85 LYS A C 1
ATOM 656 O O . LYS A 1 85 ? -4.298 0.596 -8.268 1.00 90.56 85 LYS A O 1
ATOM 661 N N . VAL A 1 86 ? -2.287 1.593 -8.080 1.00 91.12 86 VAL A N 1
ATOM 662 C CA . VAL A 1 86 ? -2.652 2.458 -6.952 1.00 91.12 86 VAL A CA 1
ATOM 663 C C . VAL A 1 86 ? -3.733 3.455 -7.366 1.00 91.12 86 VAL A C 1
ATOM 665 O O . VAL A 1 86 ? -4.718 3.598 -6.653 1.00 91.12 86 VAL A O 1
ATOM 668 N N . HIS A 1 87 ? -3.584 4.116 -8.518 1.00 87.88 87 HIS A N 1
ATOM 669 C CA . HIS A 1 87 ? -4.556 5.099 -8.995 1.00 87.88 87 HIS A CA 1
ATOM 670 C C . HIS A 1 87 ? -5.934 4.478 -9.247 1.00 87.88 87 HIS A C 1
ATOM 672 O O . HIS A 1 87 ? -6.939 5.035 -8.817 1.00 87.88 87 HIS A O 1
ATOM 678 N N . VAL A 1 88 ? -5.977 3.305 -9.888 1.00 89.69 88 VAL A N 1
ATOM 679 C CA . VAL A 1 88 ? -7.226 2.564 -10.111 1.00 89.69 88 VAL A CA 1
ATOM 680 C C . VAL A 1 88 ? -7.844 2.142 -8.781 1.00 89.69 88 VAL A C 1
ATOM 682 O O . VAL A 1 88 ? -9.008 2.441 -8.551 1.00 89.69 88 VAL A O 1
ATOM 685 N N . ALA A 1 89 ? -7.069 1.535 -7.877 1.00 87.62 89 ALA A N 1
ATOM 686 C CA . ALA A 1 89 ? -7.582 1.081 -6.585 1.00 87.62 89 ALA A CA 1
ATOM 687 C C . ALA A 1 89 ? -8.123 2.237 -5.727 1.00 87.62 89 ALA A C 1
ATOM 689 O O . ALA A 1 89 ? -9.186 2.114 -5.135 1.00 87.62 89 ALA A O 1
ATOM 690 N N . LEU A 1 90 ? -7.435 3.383 -5.681 1.00 84.00 90 LEU A N 1
ATOM 691 C CA . LEU A 1 90 ? -7.925 4.562 -4.956 1.00 84.00 90 LEU A CA 1
ATOM 692 C C . LEU A 1 90 ? -9.143 5.210 -5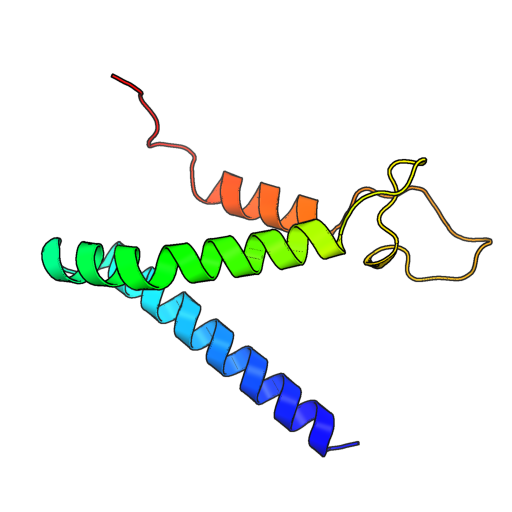.630 1.00 84.00 90 LEU A C 1
ATOM 694 O O . LEU A 1 90 ? -10.000 5.746 -4.934 1.00 84.00 90 LEU A O 1
ATOM 698 N N . GLY A 1 91 ? -9.233 5.159 -6.963 1.00 74.12 91 GLY A N 1
ATOM 699 C CA . GLY A 1 91 ? -10.405 5.622 -7.709 1.00 74.12 91 GLY A CA 1
ATOM 700 C C . GLY A 1 91 ? -11.633 4.731 -7.502 1.00 74.12 91 GLY A C 1
ATOM 701 O O . GLY A 1 91 ? -12.740 5.239 -7.365 1.00 74.12 91 GLY A O 1
ATOM 702 N N . GLU A 1 92 ? -11.444 3.414 -7.401 1.00 59.78 92 GLU A N 1
ATOM 703 C CA . GLU A 1 92 ? -12.504 2.467 -7.022 1.00 59.78 92 GLU A CA 1
ATOM 704 C C . GLU A 1 92 ? -12.979 2.677 -5.577 1.00 59.78 92 GLU A C 1
ATOM 706 O O . GLU A 1 92 ? -14.152 2.462 -5.279 1.00 59.78 92 GLU A O 1
ATOM 711 N N . VAL A 1 93 ? -12.102 3.159 -4.690 1.00 57.38 93 VAL A N 1
ATOM 712 C CA . VAL A 1 93 ? -12.440 3.479 -3.293 1.00 57.38 93 VAL A CA 1
ATOM 713 C C . VAL A 1 93 ? -13.314 4.745 -3.167 1.00 57.38 93 VAL A C 1
ATOM 715 O O . VAL A 1 93 ? -13.902 4.957 -2.110 1.00 57.38 93 VAL A O 1
ATOM 718 N N . HIS A 1 94 ? -13.498 5.554 -4.224 1.00 53.78 94 HIS A N 1
ATOM 719 C CA . HIS A 1 94 ? -14.383 6.732 -4.185 1.00 53.78 94 HIS A CA 1
ATOM 720 C C . HIS A 1 94 ? -15.154 7.015 -5.491 1.00 53.78 94 HIS A C 1
ATOM 722 O O . HIS A 1 94 ? -14.675 7.772 -6.338 1.00 53.78 94 HIS A O 1
ATOM 728 N N . PRO A 1 95 ? -16.421 6.565 -5.591 1.00 47.03 95 PRO A N 1
ATOM 729 C CA . PRO A 1 95 ? -17.376 7.142 -6.542 1.00 47.03 95 PRO A CA 1
ATOM 730 C C . PRO A 1 95 ? -18.316 8.215 -5.953 1.00 47.03 95 PRO A C 1
ATOM 732 O O . PRO A 1 95 ? -18.862 8.995 -6.726 1.00 47.03 95 PRO A O 1
ATOM 735 N N . GLU A 1 96 ? -18.549 8.284 -4.630 1.00 49.00 96 GLU A N 1
ATOM 736 C CA . GLU A 1 96 ? -19.803 8.903 -4.131 1.00 49.00 96 GLU A CA 1
ATOM 737 C C . GLU A 1 96 ? -19.716 9.978 -3.017 1.00 49.00 96 GLU A C 1
ATOM 739 O O . GLU A 1 96 ? -20.764 10.467 -2.608 1.00 49.00 96 GLU A O 1
ATOM 744 N N . GLN A 1 97 ? -18.543 10.394 -2.505 1.00 49.66 97 GLN A N 1
ATOM 745 C CA . GLN A 1 97 ? -18.501 11.199 -1.250 1.00 49.66 97 GLN A CA 1
ATOM 746 C C . GLN A 1 97 ? -17.590 12.438 -1.229 1.00 49.66 97 GLN A C 1
ATOM 748 O O . GLN A 1 97 ? -17.053 12.791 -0.181 1.00 49.66 97 GLN A O 1
ATOM 753 N N . TRP A 1 98 ? -17.432 13.157 -2.342 1.00 43.19 98 TRP A N 1
ATOM 754 C CA . TRP A 1 98 ? -16.779 14.475 -2.305 1.00 43.19 98 TRP A CA 1
ATOM 755 C C . TRP A 1 98 ? -17.684 15.582 -2.857 1.00 43.19 98 TRP A C 1
ATOM 757 O O . TRP A 1 98 ? -17.760 15.801 -4.062 1.00 43.19 98 TRP A O 1
ATOM 767 N N . THR A 1 99 ? -18.352 16.302 -1.952 1.00 36.81 99 THR A N 1
ATOM 768 C CA . THR A 1 99 ? -18.922 17.636 -2.198 1.00 36.81 99 THR A CA 1
ATOM 769 C C . THR A 1 99 ? -18.207 18.632 -1.284 1.00 36.81 99 THR A C 1
ATOM 771 O O . THR A 1 99 ? -18.417 18.570 -0.069 1.00 36.81 99 THR A O 1
ATOM 774 N N . PRO A 1 100 ? -17.345 19.523 -1.801 1.00 36.25 100 PRO A N 1
ATOM 775 C CA . PRO A 1 100 ? -16.821 20.617 -0.995 1.00 36.25 100 PRO A CA 1
ATOM 776 C C . PRO A 1 100 ? -17.932 21.653 -0.758 1.00 36.25 100 PRO A C 1
ATOM 778 O O . PRO A 1 100 ? -18.582 22.086 -1.712 1.00 36.25 100 PRO A O 1
ATOM 781 N N . SER A 1 101 ? -18.152 22.009 0.512 1.00 43.56 101 SER A N 1
ATOM 782 C CA . SER A 1 101 ? -18.941 23.182 0.925 1.00 43.56 101 SER A CA 1
ATOM 783 C C . SER A 1 101 ? -18.189 24.484 0.677 1.00 43.56 101 SER A C 1
ATOM 785 O O . SER A 1 101 ? -16.947 24.477 0.840 1.00 43.56 101 SER A O 1
#